Protein AF-A0A9Q1EUU9-F1 (afdb_monomer)

Mean predicted aligned error: 7.63 Å

Radius of gyration: 15.28 Å; Cα contacts (8 Å, |Δi|>4): 94; chains: 1; bounding box: 40×31×39 Å

Organism: Synaphobranchus kaupii (NCBI:txid118154)

Structure (mmCIF, N/CA/C/O backbone):
data_AF-A0A9Q1EUU9-F1
#
_entry.id   AF-A0A9Q1EUU9-F1
#
loop_
_atom_site.group_PDB
_atom_site.id
_atom_site.type_symbol
_atom_site.label_atom_id
_atom_site.label_alt_id
_atom_site.label_comp_id
_atom_site.label_asym_id
_atom_site.label_entity_id
_atom_site.label_seq_id
_atom_site.pdbx_PDB_ins_code
_atom_site.Cartn_x
_atom_site.Cartn_y
_atom_site.Cartn_z
_atom_site.occupancy
_atom_site.B_iso_or_equiv
_atom_site.auth_seq_id
_atom_site.auth_comp_id
_atom_site.auth_asym_id
_atom_site.auth_atom_id
_atom_site.pdbx_PDB_model_num
ATOM 1 N N . MET A 1 1 ? 0.292 -1.090 -14.564 1.00 67.00 1 MET A N 1
ATOM 2 C CA . MET A 1 1 ? 1.505 -0.261 -14.426 1.00 67.00 1 MET A CA 1
ATOM 3 C C . MET A 1 1 ? 2.689 -1.028 -14.991 1.00 67.00 1 MET A C 1
ATOM 5 O O . MET A 1 1 ? 3.242 -0.494 -15.929 1.00 67.00 1 MET A O 1
ATOM 9 N N . GLY A 1 2 ? 2.973 -2.266 -14.562 1.00 65.06 2 GLY A N 1
ATOM 10 C CA . GLY A 1 2 ? 3.882 -3.210 -15.254 1.00 65.06 2 GLY A CA 1
ATOM 11 C C . GLY A 1 2 ? 3.217 -4.557 -15.603 1.00 65.06 2 GLY A C 1
ATOM 12 O O . GLY A 1 2 ? 1.986 -4.655 -15.511 1.00 65.06 2 GLY A O 1
ATOM 13 N N . ASP A 1 3 ? 4.030 -5.565 -15.948 1.00 62.28 3 ASP A N 1
ATOM 14 C CA . ASP A 1 3 ? 3.647 -6.914 -16.428 1.00 62.28 3 ASP A CA 1
ATOM 15 C C . ASP A 1 3 ? 3.019 -7.832 -15.347 1.00 62.28 3 ASP A C 1
ATOM 17 O O . ASP A 1 3 ? 2.704 -7.400 -14.237 1.00 62.28 3 ASP A O 1
ATOM 21 N N . ALA A 1 4 ? 2.753 -9.107 -15.652 1.00 56.44 4 ALA A N 1
ATOM 22 C CA . ALA A 1 4 ? 2.200 -10.064 -14.685 1.00 56.44 4 ALA A CA 1
ATOM 23 C C . ALA A 1 4 ? 3.226 -10.422 -13.588 1.00 56.44 4 ALA A C 1
ATOM 25 O O . ALA A 1 4 ? 4.382 -10.706 -13.884 1.00 56.44 4 ALA A O 1
ATOM 26 N N . VAL A 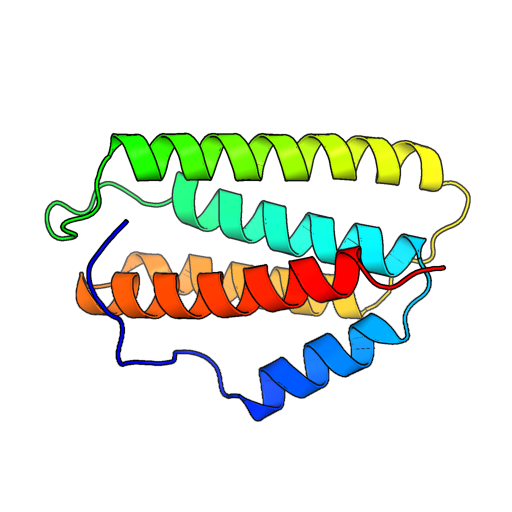1 5 ? 2.806 -10.423 -12.315 1.00 57.81 5 VAL A N 1
ATOM 27 C CA . VAL A 1 5 ? 3.715 -10.588 -11.163 1.00 57.81 5 VAL A CA 1
ATOM 28 C C . VAL A 1 5 ? 3.713 -12.021 -10.622 1.00 57.81 5 VAL A C 1
ATOM 30 O O . VAL A 1 5 ? 2.647 -12.618 -10.471 1.00 57.81 5 VAL A O 1
ATOM 33 N N . THR A 1 6 ? 4.891 -12.547 -10.268 1.00 55.12 6 THR A N 1
ATOM 34 C CA . 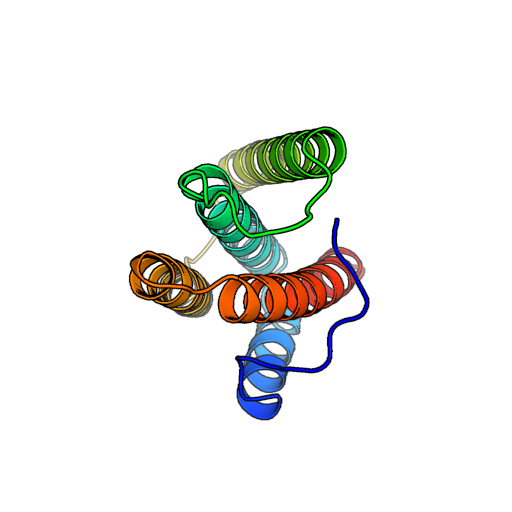THR A 1 6 ? 5.094 -13.939 -9.813 1.00 55.12 6 THR A CA 1
ATOM 35 C C . THR A 1 6 ? 5.691 -14.092 -8.404 1.00 55.12 6 THR A C 1
ATOM 37 O O . THR A 1 6 ? 5.753 -15.215 -7.910 1.00 55.12 6 THR A O 1
ATOM 40 N N . GLN A 1 7 ? 6.079 -13.011 -7.712 1.00 57.06 7 GLN A N 1
ATOM 41 C CA . GLN A 1 7 ? 6.710 -13.076 -6.379 1.00 57.06 7 GLN A CA 1
ATOM 42 C C . GLN A 1 7 ? 5.923 -12.313 -5.298 1.00 57.06 7 GLN A C 1
ATOM 44 O O . GLN A 1 7 ? 5.305 -11.285 -5.572 1.00 57.06 7 GLN A O 1
ATOM 49 N N . ARG A 1 8 ? 5.930 -12.842 -4.063 1.00 59.41 8 ARG A N 1
ATOM 50 C CA . ARG A 1 8 ? 5.309 -12.244 -2.863 1.00 59.41 8 ARG A CA 1
ATOM 51 C C . ARG A 1 8 ? 6.390 -11.851 -1.860 1.00 59.41 8 ARG A C 1
ATOM 53 O O . ARG A 1 8 ? 7.287 -12.653 -1.616 1.00 59.41 8 ARG A O 1
ATOM 60 N N . ILE A 1 9 ? 6.263 -10.670 -1.252 1.00 67.19 9 ILE A N 1
ATOM 61 C CA . ILE A 1 9 ? 7.201 -10.177 -0.231 1.00 67.19 9 ILE A CA 1
ATOM 62 C C . ILE A 1 9 ? 6.736 -10.605 1.165 1.00 67.19 9 ILE A C 1
ATOM 64 O O . ILE A 1 9 ? 7.532 -11.088 1.971 1.00 67.19 9 ILE A O 1
ATOM 68 N N . SER A 1 10 ? 5.442 -10.477 1.466 1.00 67.31 10 SER A N 1
ATOM 69 C CA . SER A 1 10 ? 4.931 -10.834 2.790 1.00 67.31 10 SER A CA 1
ATOM 70 C C . SER A 1 10 ? 4.587 -12.306 2.934 1.00 67.31 10 SER A C 1
ATOM 72 O O . SER A 1 10 ? 4.012 -12.939 2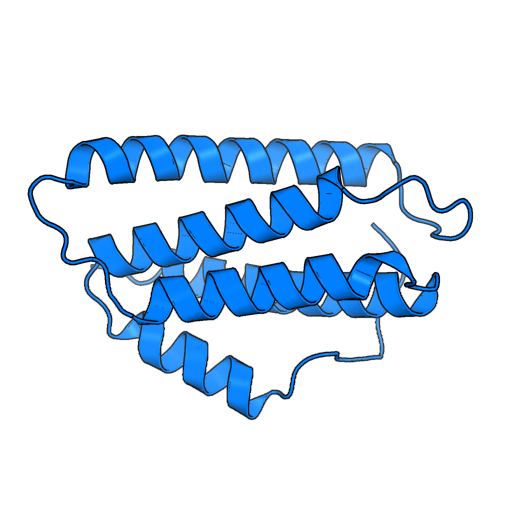.045 1.00 67.31 10 SER A O 1
ATOM 74 N N . ASN A 1 11 ? 4.798 -12.820 4.148 1.00 72.19 11 ASN A N 1
ATOM 75 C CA . ASN A 1 11 ? 4.203 -14.078 4.581 1.00 72.19 11 ASN A CA 1
ATOM 76 C C . ASN A 1 11 ? 2.655 -13.962 4.569 1.00 72.19 11 ASN A C 1
ATOM 78 O O . ASN A 1 11 ? 2.103 -13.155 5.331 1.00 72.19 11 ASN A O 1
ATOM 82 N N . PRO A 1 12 ? 1.937 -14.794 3.783 1.00 72.38 12 PRO A N 1
ATOM 83 C CA . PRO A 1 12 ? 0.478 -14.732 3.669 1.00 72.38 12 PRO A CA 1
ATOM 84 C C . PRO A 1 12 ? -0.268 -14.879 5.002 1.00 72.38 12 PRO A C 1
ATOM 86 O O . PRO A 1 12 ? -1.299 -14.243 5.205 1.00 72.38 12 PRO A O 1
ATOM 89 N N . GLN A 1 13 ? 0.256 -15.674 5.939 1.00 74.38 13 GLN A N 1
ATOM 90 C CA . GLN A 1 13 ? -0.363 -15.888 7.251 1.00 74.38 13 GLN A CA 1
ATOM 91 C C . GLN A 1 13 ? -0.280 -14.643 8.136 1.00 74.38 13 GLN A C 1
ATOM 93 O O . GLN A 1 13 ? -1.184 -14.369 8.924 1.00 74.38 13 GLN A O 1
ATOM 98 N N . THR A 1 14 ? 0.808 -13.879 8.042 1.00 72.19 14 THR A N 1
ATOM 99 C CA . THR A 1 14 ? 0.953 -12.618 8.783 1.00 72.19 14 THR A CA 1
ATOM 100 C C . THR A 1 14 ? -0.001 -11.564 8.235 1.00 72.19 14 THR A C 1
ATOM 102 O O . THR A 1 14 ? -0.658 -10.871 9.011 1.00 72.19 14 THR A O 1
ATOM 105 N N . LEU A 1 15 ? -0.129 -11.495 6.909 1.00 76.62 15 LEU A N 1
ATOM 106 C CA . LEU A 1 15 ? -1.038 -10.570 6.244 1.00 76.62 15 LEU A CA 1
ATOM 107 C C . LEU A 1 15 ? -2.509 -10.886 6.551 1.00 76.62 15 LEU A C 1
ATOM 109 O O . LEU A 1 15 ? -3.268 -9.983 6.889 1.00 76.62 15 LEU A O 1
ATOM 113 N N . ASN A 1 16 ? -2.903 -12.162 6.504 1.00 81.69 16 ASN A N 1
ATOM 114 C CA . ASN A 1 16 ? -4.267 -12.579 6.836 1.00 81.69 16 ASN A CA 1
ATOM 115 C C . ASN A 1 16 ? -4.628 -12.222 8.283 1.00 81.69 16 ASN A C 1
ATOM 117 O O . ASN A 1 16 ? -5.614 -11.523 8.498 1.00 81.69 16 ASN A O 1
ATOM 121 N N . ARG A 1 17 ? -3.776 -12.584 9.254 1.00 81.50 17 ARG A N 1
ATOM 122 C CA . ARG A 1 17 ? -4.000 -12.263 10.675 1.00 81.50 17 ARG A CA 1
ATOM 123 C C . ARG A 1 17 ? -4.144 -10.765 10.931 1.00 81.50 17 ARG A C 1
ATOM 125 O O . ARG A 1 17 ? -4.945 -10.355 11.766 1.00 81.50 17 ARG A O 1
ATOM 132 N N . LEU A 1 18 ? -3.364 -9.942 10.228 1.00 81.56 18 LEU A N 1
ATOM 133 C CA . LEU A 1 18 ? -3.460 -8.491 10.339 1.00 81.56 18 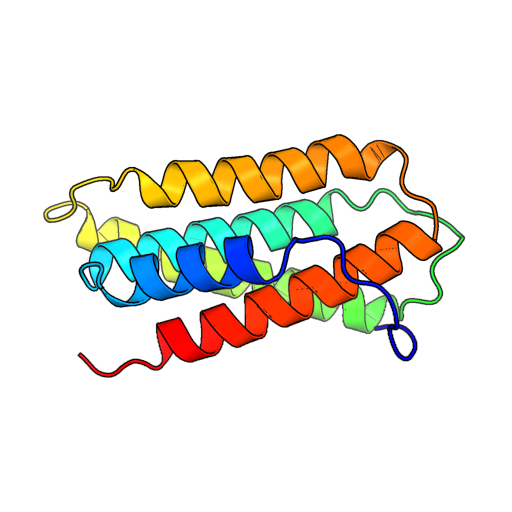LEU A CA 1
ATOM 134 C C . LEU A 1 18 ? -4.846 -7.993 9.908 1.00 81.56 18 LEU A C 1
ATOM 136 O O . LEU A 1 18 ? -5.470 -7.244 10.653 1.00 81.56 18 LEU A O 1
ATOM 140 N N . TYR A 1 19 ? -5.324 -8.400 8.731 1.00 84.00 19 TYR A N 1
ATOM 141 C CA . TYR A 1 19 ? -6.608 -7.923 8.212 1.00 84.00 19 TYR A CA 1
ATOM 142 C C . TYR A 1 19 ? -7.813 -8.539 8.939 1.00 84.00 19 TYR A C 1
ATOM 144 O O . TYR A 1 19 ? -8.770 -7.813 9.182 1.00 84.00 19 TYR A O 1
ATOM 152 N N . GLU A 1 20 ? -7.747 -9.804 9.366 1.00 85.06 20 GLU A N 1
ATOM 153 C CA . GLU A 1 20 ? -8.757 -10.442 10.234 1.00 85.06 20 GLU A CA 1
ATOM 154 C C . GLU A 1 20 ? -8.897 -9.730 11.584 1.00 85.06 20 GLU A C 1
ATOM 156 O O . GLU A 1 20 ? -9.993 -9.555 12.112 1.00 85.06 20 GLU A O 1
ATOM 161 N N . HIS A 1 21 ? -7.787 -9.283 12.172 1.00 81.56 21 HIS A N 1
ATOM 162 C CA . HIS A 1 21 ? -7.861 -8.481 13.386 1.00 81.56 21 HIS A CA 1
ATOM 163 C C . HIS A 1 21 ? -8.526 -7.125 13.110 1.00 81.56 21 HIS A C 1
ATOM 165 O O . HIS A 1 21 ? -9.391 -6.692 13.868 1.00 81.56 21 HIS A O 1
ATOM 171 N N . THR A 1 22 ? -8.161 -6.473 12.003 1.00 81.19 22 THR A N 1
ATOM 172 C CA . THR A 1 22 ? -8.683 -5.153 11.634 1.00 81.19 22 THR A CA 1
ATOM 173 C C . THR A 1 22 ? -10.181 -5.160 11.316 1.00 81.19 22 TH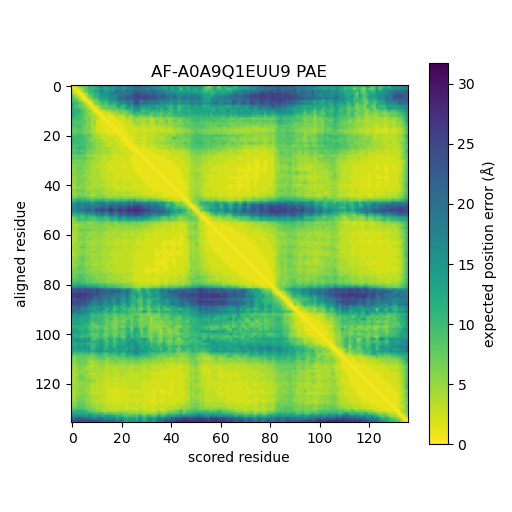R A C 1
ATOM 175 O O . THR A 1 22 ? -10.862 -4.190 11.645 1.00 81.19 22 THR A O 1
ATOM 178 N N . THR A 1 23 ? -10.733 -6.229 10.731 1.00 83.19 23 THR A N 1
ATOM 179 C CA . THR A 1 23 ? -12.184 -6.327 10.472 1.00 83.19 23 THR A CA 1
ATOM 180 C C . THR A 1 23 ? -13.018 -6.256 11.751 1.00 83.19 23 THR A C 1
ATOM 182 O O . THR A 1 23 ? -14.134 -5.751 11.716 1.00 83.19 23 THR A O 1
ATOM 185 N N . ASN A 1 24 ? -12.458 -6.687 12.884 1.00 83.06 24 ASN A N 1
ATOM 186 C CA . ASN A 1 24 ? -13.130 -6.683 14.185 1.00 83.06 24 ASN A CA 1
ATOM 187 C C . ASN A 1 24 ? -12.992 -5.356 14.959 1.00 83.06 24 ASN A C 1
ATOM 189 O O . ASN A 1 24 ? -13.528 -5.233 16.058 1.00 83.06 24 ASN A O 1
ATOM 193 N N . LEU A 1 25 ? -12.268 -4.365 14.425 1.00 82.44 25 LEU A N 1
ATOM 194 C CA . LEU A 1 25 ? -12.111 -3.051 15.063 1.00 82.44 25 LEU A CA 1
ATOM 195 C C . LEU A 1 25 ? -13.367 -2.188 14.907 1.00 82.44 25 LEU A C 1
ATOM 197 O O . LEU A 1 25 ? -14.166 -2.398 13.991 1.00 82.44 25 LEU A O 1
ATOM 201 N N . GLN A 1 26 ? -13.505 -1.156 15.743 1.00 83.94 26 GLN A N 1
ATOM 202 C CA . GLN A 1 26 ? -14.566 -0.161 15.591 1.00 83.94 26 GLN A CA 1
ATOM 203 C C . GLN A 1 26 ? -14.441 0.589 14.257 1.00 83.94 26 GLN A C 1
ATOM 205 O O . GLN A 1 26 ? -13.351 0.755 13.713 1.00 83.94 26 GLN A O 1
ATOM 210 N N . ALA A 1 27 ? -15.551 1.126 13.748 1.00 84.31 27 ALA A N 1
ATOM 211 C CA . ALA A 1 27 ? -15.577 1.870 12.487 1.00 84.31 27 ALA A CA 1
ATOM 212 C C . ALA A 1 27 ? -14.501 2.970 12.402 1.00 84.31 27 ALA A C 1
ATOM 214 O O . ALA A 1 27 ? -13.781 3.065 11.409 1.00 84.31 27 ALA A O 1
ATOM 215 N N . VAL A 1 28 ? -14.341 3.764 13.466 1.00 82.81 28 VAL A N 1
ATOM 216 C CA . VAL A 1 28 ? -13.347 4.850 13.513 1.00 82.81 28 VAL A CA 1
ATOM 217 C C . VAL A 1 28 ? -11.917 4.309 13.449 1.00 82.81 28 VAL A C 1
ATOM 219 O O . VAL A 1 28 ? -11.062 4.861 12.758 1.00 82.81 28 VAL A O 1
ATOM 222 N N . GLU A 1 29 ? -11.661 3.196 14.126 1.00 82.06 29 GLU A N 1
ATOM 223 C CA . GLU A 1 29 ? -10.370 2.512 14.133 1.00 82.06 29 GLU A CA 1
ATOM 224 C C . GLU A 1 29 ? -10.032 1.915 12.761 1.00 82.06 29 GLU A C 1
ATOM 226 O O . GLU A 1 29 ? -8.893 2.035 12.302 1.00 82.06 29 GLU A O 1
ATOM 231 N N . ARG A 1 30 ? -11.027 1.346 12.065 1.00 85.44 30 ARG A N 1
ATOM 232 C CA . ARG A 1 30 ? -10.887 0.871 10.679 1.00 85.44 30 ARG A CA 1
ATOM 233 C C . ARG A 1 30 ? -10.561 2.019 9.728 1.00 85.44 30 ARG A C 1
ATOM 235 O O . ARG A 1 30 ? -9.636 1.891 8.934 1.00 85.44 30 ARG A O 1
ATOM 242 N N . ILE A 1 31 ? -11.246 3.158 9.847 1.00 87.81 31 ILE A N 1
ATOM 243 C CA . ILE A 1 31 ? -10.970 4.357 9.034 1.00 87.81 31 ILE A CA 1
ATOM 244 C C . ILE A 1 31 ? -9.528 4.843 9.251 1.00 87.81 31 ILE A C 1
ATOM 246 O O . ILE A 1 31 ? -8.827 5.123 8.279 1.00 87.81 31 ILE A O 1
ATOM 250 N N . ILE A 1 32 ? -9.057 4.897 10.504 1.00 85.81 32 ILE A N 1
ATOM 251 C CA . ILE A 1 32 ? -7.667 5.266 10.825 1.00 85.81 32 ILE A CA 1
ATOM 252 C C . ILE A 1 32 ? -6.682 4.266 10.209 1.00 85.81 32 ILE A C 1
ATOM 254 O O . ILE A 1 32 ? -5.684 4.674 9.617 1.00 85.81 32 ILE A O 1
ATOM 258 N N . PHE A 1 33 ? -6.957 2.965 10.314 1.00 86.50 33 PHE A N 1
ATOM 259 C CA . PHE A 1 33 ? -6.114 1.934 9.713 1.00 86.50 33 PHE A CA 1
ATOM 260 C C . PHE A 1 33 ? -6.023 2.086 8.189 1.00 86.50 33 PHE A C 1
ATOM 262 O O . PHE A 1 33 ? -4.922 2.062 7.638 1.00 86.50 33 PHE A O 1
ATOM 269 N N . ILE A 1 34 ? -7.164 2.274 7.515 1.00 89.75 34 ILE A N 1
ATOM 270 C CA . ILE A 1 34 ? -7.222 2.456 6.060 1.00 89.75 34 ILE A CA 1
ATOM 271 C C . ILE A 1 34 ? -6.437 3.705 5.657 1.00 89.75 34 ILE A C 1
ATOM 273 O O . ILE A 1 34 ? -5.614 3.632 4.747 1.00 89.75 34 ILE A O 1
ATOM 277 N N . HIS A 1 35 ? -6.626 4.821 6.367 1.00 90.75 35 HIS A N 1
ATOM 278 C CA . HIS A 1 35 ? -5.871 6.052 6.138 1.00 90.75 35 HIS A CA 1
ATOM 279 C C . HIS A 1 35 ? -4.357 5.828 6.218 1.00 90.75 35 HIS A C 1
ATOM 281 O O . HIS A 1 35 ? -3.641 6.186 5.285 1.00 90.75 35 HIS A O 1
ATOM 287 N N . GLU A 1 36 ? -3.858 5.224 7.302 1.00 87.31 36 GLU A N 1
ATOM 288 C CA . GLU A 1 36 ? -2.416 5.012 7.472 1.00 87.31 36 GLU A CA 1
ATOM 289 C C . GLU A 1 36 ? -1.848 4.086 6.392 1.00 87.31 36 GLU A C 1
ATOM 291 O O . GLU A 1 36 ? -0.749 4.333 5.898 1.00 87.31 36 GLU A O 1
ATOM 296 N N . ALA A 1 37 ? -2.588 3.051 5.988 1.00 88.75 37 ALA A N 1
ATOM 297 C CA . ALA A 1 37 ? -2.164 2.150 4.923 1.00 88.75 37 ALA A CA 1
ATOM 298 C C . ALA A 1 37 ? -2.108 2.864 3.561 1.00 88.75 37 ALA A C 1
ATOM 300 O O . ALA A 1 37 ? -1.073 2.822 2.897 1.00 88.75 37 ALA A O 1
ATOM 301 N N . VAL A 1 38 ? -3.171 3.579 3.173 1.00 92.44 38 VAL A N 1
ATOM 302 C CA . VAL A 1 38 ? -3.218 4.342 1.912 1.00 92.44 38 VAL A CA 1
ATOM 303 C C . VAL A 1 38 ? -2.135 5.422 1.886 1.00 92.44 38 VAL A C 1
ATOM 305 O O . VAL A 1 38 ? -1.427 5.546 0.888 1.00 92.44 38 VAL A O 1
ATOM 308 N N . ASN A 1 39 ? -1.944 6.159 2.985 1.00 90.44 39 ASN A N 1
ATOM 309 C CA . ASN A 1 39 ? -0.910 7.189 3.068 1.00 90.44 39 ASN A CA 1
ATOM 310 C C . ASN A 1 39 ? 0.504 6.593 3.000 1.00 90.44 39 ASN A C 1
ATOM 312 O O . ASN A 1 39 ? 1.367 7.146 2.328 1.00 90.44 39 ASN A O 1
ATOM 316 N N . SER A 1 40 ? 0.747 5.447 3.637 1.00 87.75 40 SER A N 1
ATOM 317 C CA . SER A 1 40 ? 2.066 4.809 3.571 1.00 87.75 40 SER A CA 1
ATOM 318 C C . SER A 1 40 ? 2.376 4.261 2.172 1.00 87.75 40 SER A C 1
ATOM 320 O O . SER A 1 40 ? 3.509 4.369 1.709 1.00 87.75 40 SER A O 1
ATOM 322 N N . ILE A 1 41 ? 1.376 3.720 1.464 1.00 89.00 41 ILE A N 1
ATOM 323 C CA . ILE A 1 41 ? 1.521 3.332 0.051 1.00 89.00 41 ILE A CA 1
ATOM 324 C C . ILE A 1 41 ? 1.798 4.576 -0.798 1.00 89.00 41 ILE A C 1
ATOM 326 O O . ILE A 1 41 ? 2.683 4.564 -1.645 1.00 89.00 41 ILE A O 1
ATOM 330 N N . HIS A 1 42 ? 1.084 5.674 -0.564 1.00 91.00 42 HIS A N 1
ATOM 331 C CA . HIS A 1 42 ? 1.341 6.927 -1.263 1.00 91.00 42 HIS A CA 1
ATOM 332 C C . HIS A 1 42 ? 2.788 7.412 -1.071 1.00 91.00 42 HIS A C 1
ATOM 334 O O . HIS A 1 42 ? 3.468 7.716 -2.050 1.00 91.00 42 HIS A O 1
ATOM 340 N N . GLU A 1 43 ? 3.288 7.413 0.168 1.00 86.94 43 GLU A N 1
ATOM 341 C CA . GLU A 1 43 ? 4.677 7.764 0.488 1.00 86.94 43 GLU A CA 1
ATOM 342 C C . GLU A 1 43 ? 5.686 6.835 -0.201 1.00 86.94 43 GLU A C 1
ATOM 344 O O . GLU A 1 43 ? 6.709 7.314 -0.685 1.00 86.94 43 GLU A O 1
ATOM 349 N N . LEU A 1 44 ? 5.396 5.535 -0.300 1.00 84.44 44 LEU A N 1
ATOM 350 C CA . LEU A 1 44 ? 6.226 4.565 -1.022 1.00 84.44 44 LEU A CA 1
ATOM 351 C C . LEU A 1 44 ? 6.385 4.919 -2.502 1.00 84.44 44 LEU A C 1
ATOM 353 O O . LEU A 1 44 ? 7.494 4.872 -3.026 1.00 84.44 44 LEU A O 1
ATOM 357 N N . TYR A 1 45 ? 5.296 5.311 -3.164 1.00 84.50 45 TYR A N 1
ATOM 358 C CA . TYR A 1 45 ? 5.326 5.652 -4.585 1.00 84.50 45 TYR A CA 1
ATOM 359 C C . TYR A 1 45 ? 5.776 7.089 -4.865 1.00 84.50 45 TYR A C 1
ATOM 361 O O . TYR A 1 45 ? 6.267 7.332 -5.961 1.00 84.50 45 TYR A O 1
ATOM 369 N N . ILE A 1 46 ? 5.645 8.042 -3.934 1.00 83.00 46 ILE A N 1
ATOM 370 C CA . ILE A 1 46 ? 6.250 9.383 -4.079 1.00 83.00 46 ILE A CA 1
ATOM 371 C C . ILE A 1 46 ? 7.762 9.324 -3.878 1.00 83.00 46 ILE A C 1
ATOM 373 O O . ILE A 1 46 ? 8.508 9.934 -4.639 1.00 83.00 46 ILE A O 1
ATOM 377 N N . ASN A 1 47 ? 8.216 8.589 -2.861 1.00 72.44 47 ASN A N 1
ATOM 378 C CA . ASN A 1 47 ? 9.640 8.418 -2.574 1.00 72.44 47 ASN A CA 1
ATOM 379 C C . ASN A 1 47 ? 10.307 7.396 -3.504 1.00 72.44 47 ASN A C 1
ATOM 381 O O . ASN A 1 47 ? 11.481 7.077 -3.316 1.00 72.44 47 ASN A O 1
ATOM 385 N N . TYR A 1 48 ? 9.574 6.899 -4.505 1.00 66.44 48 TYR A N 1
ATOM 386 C CA . TYR A 1 48 ? 10.128 6.186 -5.641 1.00 66.44 48 TYR A CA 1
ATOM 387 C C . TYR A 1 48 ? 11.080 7.129 -6.392 1.00 66.44 48 TYR A C 1
ATOM 389 O O . TYR A 1 48 ? 10.691 7.906 -7.268 1.00 66.44 48 TYR A O 1
ATOM 397 N N . ALA A 1 49 ? 12.349 7.110 -5.997 1.00 52.81 49 ALA A N 1
ATOM 398 C CA . ALA A 1 49 ? 13.396 7.836 -6.682 1.00 52.81 49 ALA A CA 1
ATOM 399 C C . ALA A 1 49 ? 13.654 7.121 -8.009 1.00 52.81 49 ALA A C 1
ATOM 401 O O . ALA A 1 49 ? 14.231 6.044 -8.012 1.00 52.81 49 ALA A O 1
ATOM 402 N N . LYS A 1 50 ? 13.153 7.709 -9.103 1.00 58.75 50 LYS A N 1
ATOM 403 C CA . LYS A 1 50 ? 13.530 7.478 -10.510 1.00 58.75 50 LYS A CA 1
ATOM 404 C C . LYS A 1 50 ? 14.524 6.320 -10.702 1.00 58.75 50 LYS A C 1
ATOM 406 O O . LYS A 1 50 ? 15.728 6.552 -10.770 1.00 58.75 50 LYS A O 1
ATOM 411 N N . HIS A 1 51 ? 14.034 5.086 -10.788 1.00 54.88 51 HIS A N 1
ATOM 412 C CA . HIS A 1 51 ? 14.869 3.991 -11.262 1.00 54.88 51 HIS A CA 1
ATOM 413 C C . HIS A 1 51 ? 14.572 3.792 -12.744 1.00 54.88 51 HIS A C 1
ATOM 415 O O . HIS A 1 51 ? 13.478 3.361 -13.106 1.00 54.88 51 HIS A O 1
ATOM 421 N N . ASP A 1 52 ? 15.570 4.080 -13.584 1.00 56.78 52 ASP A N 1
ATOM 422 C CA . ASP A 1 52 ? 15.590 3.924 -15.051 1.00 56.78 52 ASP A CA 1
ATOM 423 C C . ASP A 1 52 ? 15.391 2.465 -15.538 1.00 56.78 52 ASP A C 1
ATOM 425 O O . ASP A 1 52 ? 15.709 2.127 -16.675 1.00 56.78 52 ASP A O 1
ATOM 429 N N . GLY A 1 53 ? 14.882 1.570 -14.684 1.00 63.72 53 GLY A N 1
ATOM 430 C CA . GLY A 1 53 ? 14.816 0.132 -14.927 1.00 63.72 53 GLY A CA 1
ATOM 431 C C . GLY A 1 53 ? 13.431 -0.504 -14.824 1.00 63.72 53 GLY A C 1
ATOM 432 O O . GLY A 1 53 ? 13.297 -1.646 -15.256 1.00 63.72 53 GLY A O 1
ATOM 433 N N . VAL A 1 54 ? 12.409 0.161 -14.264 1.00 71.75 54 VAL A N 1
ATOM 434 C CA . VAL A 1 54 ? 11.033 -0.379 -14.301 1.00 71.75 54 VAL A CA 1
ATOM 435 C C . VAL A 1 54 ? 10.338 0.077 -15.579 1.00 71.75 54 VAL A C 1
ATOM 437 O O . VAL A 1 54 ? 10.436 1.234 -15.975 1.00 71.75 54 VAL A O 1
ATOM 440 N N . THR A 1 55 ? 9.574 -0.810 -16.211 1.00 81.00 55 THR A N 1
ATOM 441 C CA . THR A 1 55 ? 8.831 -0.519 -17.451 1.00 81.00 55 THR A CA 1
ATOM 442 C C . THR A 1 55 ? 7.465 0.121 -17.179 1.00 81.00 55 THR A C 1
ATOM 444 O O . THR A 1 55 ? 6.541 0.025 -17.988 1.00 81.00 55 THR A O 1
ATOM 447 N N . TRP A 1 56 ? 7.296 0.754 -16.012 1.00 85.56 56 TRP A N 1
ATOM 448 C CA . TRP A 1 56 ? 6.003 1.285 -15.599 1.00 85.56 56 TRP A CA 1
ATOM 449 C C . TRP A 1 56 ? 5.595 2.496 -16.427 1.00 85.56 56 TRP A C 1
ATOM 451 O O . TRP A 1 56 ? 6.348 3.454 -16.561 1.00 85.56 56 TRP A O 1
ATOM 461 N N . ASP A 1 57 ? 4.353 2.479 -16.909 1.00 87.44 57 ASP A N 1
ATOM 462 C CA . ASP A 1 57 ? 3.732 3.621 -17.583 1.00 87.44 57 ASP A CA 1
ATOM 463 C C . ASP A 1 57 ? 3.714 4.856 -16.649 1.00 87.44 57 ASP A C 1
ATOM 465 O O . ASP A 1 57 ? 3.004 4.833 -15.630 1.00 87.44 57 ASP A O 1
ATOM 469 N N . PRO A 1 58 ? 4.451 5.939 -16.979 1.00 85.25 58 PRO A N 1
ATOM 470 C CA . PRO A 1 58 ? 4.587 7.105 -16.105 1.00 85.25 58 PRO A CA 1
ATOM 471 C C . PRO A 1 58 ? 3.263 7.822 -15.841 1.00 85.25 58 PRO A C 1
ATOM 473 O O . PRO A 1 58 ? 3.037 8.321 -14.738 1.00 85.25 58 PRO A O 1
ATOM 476 N N . LYS A 1 59 ? 2.357 7.842 -16.827 1.00 88.81 59 LYS A N 1
ATOM 477 C CA . LYS A 1 59 ? 1.044 8.475 -16.686 1.00 88.81 59 LYS A CA 1
ATOM 478 C C . LYS A 1 59 ? 0.176 7.675 -15.722 1.00 88.81 59 LYS A C 1
ATOM 480 O O . LYS A 1 59 ? -0.427 8.250 -14.820 1.00 88.81 59 LYS A O 1
ATOM 485 N N . LYS A 1 60 ? 0.158 6.345 -15.851 1.00 91.00 60 LYS A N 1
ATOM 486 C CA . LYS A 1 60 ? -0.584 5.475 -14.919 1.00 91.00 60 LYS A CA 1
ATOM 487 C C . LYS A 1 60 ? -0.017 5.538 -13.502 1.00 91.00 60 LYS A C 1
ATOM 489 O O . LYS A 1 60 ? -0.794 5.496 -12.551 1.00 91.00 60 LYS A O 1
ATOM 494 N N . LEU A 1 61 ? 1.304 5.649 -13.356 1.00 88.94 61 LEU A N 1
ATOM 495 C CA . LEU A 1 61 ? 1.950 5.851 -12.059 1.00 88.94 61 LEU A CA 1
ATOM 496 C C . LEU A 1 61 ? 1.525 7.183 -11.424 1.00 88.94 61 LEU A C 1
ATOM 498 O O . LEU A 1 61 ? 1.106 7.198 -10.267 1.00 88.94 61 LEU A O 1
ATOM 502 N N . GLN A 1 62 ? 1.559 8.277 -12.186 1.00 89.81 62 GLN A N 1
ATOM 503 C CA . GLN A 1 62 ? 1.121 9.589 -11.710 1.00 89.81 62 GLN A CA 1
ATOM 504 C C . GLN A 1 62 ? -0.362 9.585 -11.312 1.00 89.81 62 GLN A C 1
ATOM 506 O O . GLN A 1 62 ? -0.720 10.047 -10.229 1.00 89.81 62 GLN A O 1
ATOM 511 N N . GLU A 1 63 ? -1.237 9.024 -12.149 1.00 93.31 63 GLU A N 1
ATOM 512 C CA . GLU A 1 63 ? -2.665 8.890 -11.839 1.00 93.31 63 GLU A CA 1
ATOM 513 C C . GLU A 1 63 ? -2.898 8.079 -10.558 1.00 93.31 63 GLU A C 1
ATOM 515 O O . GLU A 1 63 ? -3.768 8.417 -9.752 1.00 93.31 63 GLU A O 1
ATOM 520 N N . PHE A 1 64 ? -2.119 7.017 -10.352 1.00 92.25 64 PHE A N 1
ATOM 521 C CA . PHE A 1 64 ? -2.181 6.202 -9.146 1.00 92.25 64 PHE A CA 1
ATOM 522 C C . PHE A 1 64 ? -1.753 6.989 -7.898 1.00 92.25 64 PHE A C 1
ATOM 524 O O . PHE A 1 64 ? -2.493 7.000 -6.914 1.00 92.25 64 PHE A O 1
ATOM 531 N N . GLN A 1 65 ? -0.630 7.713 -7.954 1.00 92.12 65 GLN A N 1
ATOM 532 C CA . GLN A 1 65 ? -0.169 8.589 -6.868 1.00 92.12 65 GLN A CA 1
ATOM 533 C C . GLN A 1 65 ? -1.228 9.643 -6.506 1.00 92.12 65 GLN A C 1
ATOM 535 O O . GLN A 1 65 ? -1.572 9.795 -5.334 1.00 92.12 65 GLN A O 1
ATOM 540 N N . VAL A 1 66 ? -1.815 10.314 -7.504 1.00 94.62 66 VAL A N 1
ATOM 541 C CA . VAL A 1 66 ? -2.864 11.329 -7.296 1.00 94.62 66 VAL A CA 1
ATOM 542 C C . VAL A 1 66 ? -4.106 10.730 -6.630 1.00 94.62 66 VAL A C 1
ATOM 544 O O . VAL A 1 66 ? -4.658 11.328 -5.704 1.00 94.62 66 VAL A O 1
ATOM 547 N N . LYS A 1 67 ? -4.547 9.540 -7.059 1.00 95.38 67 LYS A N 1
ATOM 548 C CA . LYS A 1 67 ? -5.699 8.852 -6.454 1.00 95.38 67 LYS A CA 1
ATOM 549 C C . LYS A 1 67 ? -5.439 8.482 -4.995 1.00 95.38 67 LYS A C 1
ATOM 551 O O . LYS A 1 67 ? -6.298 8.743 -4.156 1.00 95.38 67 LYS A O 1
ATOM 556 N N . LEU A 1 68 ? -4.259 7.943 -4.685 1.00 94.81 68 LEU A N 1
ATOM 557 C CA . LEU A 1 68 ? -3.874 7.622 -3.308 1.00 94.81 68 LEU A CA 1
ATOM 558 C C . LEU A 1 68 ? -3.813 8.875 -2.429 1.00 94.81 68 LEU A C 1
ATOM 560 O O . LEU A 1 68 ? -4.356 8.873 -1.325 1.00 94.81 68 LEU A O 1
ATOM 564 N N . HIS A 1 69 ? -3.208 9.958 -2.928 1.00 94.75 69 HIS A N 1
ATOM 565 C CA . HIS A 1 69 ? -3.146 11.232 -2.213 1.00 94.75 69 HIS A CA 1
ATOM 566 C C . HIS A 1 69 ? -4.542 11.745 -1.858 1.00 94.75 69 HIS A C 1
ATOM 568 O O . HIS A 1 69 ? -4.813 12.116 -0.714 1.00 94.75 69 HIS A O 1
ATOM 574 N N . ARG A 1 70 ? -5.443 11.738 -2.847 1.00 96.62 70 ARG A N 1
ATOM 575 C CA . ARG A 1 70 ? -6.824 12.177 -2.674 1.00 96.62 70 ARG A CA 1
ATOM 576 C C . ARG A 1 70 ? -7.544 11.334 -1.621 1.00 96.62 70 ARG A C 1
ATOM 578 O O . ARG A 1 70 ? -8.101 11.907 -0.688 1.00 96.62 70 ARG A O 1
ATOM 585 N N . GLN A 1 71 ? -7.477 10.006 -1.726 1.00 95.06 71 GLN A N 1
ATOM 586 C CA . GLN A 1 71 ? -8.103 9.096 -0.761 1.00 95.06 71 GLN A CA 1
ATOM 587 C C . GLN A 1 71 ? -7.568 9.309 0.662 1.00 95.06 71 GLN A C 1
ATOM 589 O O . GLN A 1 71 ? -8.352 9.406 1.606 1.00 95.06 71 GLN A O 1
ATOM 594 N N . ALA A 1 72 ? -6.248 9.445 0.830 1.00 93.81 72 ALA A N 1
ATOM 595 C CA . ALA A 1 72 ? -5.648 9.739 2.130 1.00 93.81 72 ALA A CA 1
ATOM 596 C C . ALA A 1 72 ? -6.143 11.083 2.696 1.00 93.81 72 ALA A C 1
ATOM 598 O O . ALA A 1 72 ? -6.536 11.161 3.859 1.00 93.81 72 ALA A O 1
ATOM 599 N N . SER A 1 73 ? -6.191 12.135 1.874 1.00 94.44 73 SER A N 1
ATOM 600 C CA . SER A 1 73 ? -6.664 13.462 2.291 1.00 94.44 73 SER A CA 1
ATOM 601 C C . SER A 1 73 ? -8.134 13.454 2.731 1.00 94.44 73 SER A C 1
ATOM 603 O O . SER A 1 73 ? -8.475 14.008 3.779 1.00 94.44 73 SER A O 1
ATOM 605 N N . GLU A 1 74 ? -9.007 12.787 1.975 1.00 94.38 74 GLU A N 1
ATOM 606 C CA . GLU A 1 74 ? -10.435 12.655 2.295 1.00 94.38 74 GLU A CA 1
ATOM 607 C C . GLU A 1 74 ? -10.649 11.869 3.603 1.00 94.38 74 GLU A C 1
ATOM 609 O O . GLU A 1 74 ? -11.381 12.319 4.493 1.00 94.38 74 GLU A O 1
ATOM 614 N N . LEU A 1 75 ? -9.942 10.748 3.787 1.00 92.31 75 LEU A N 1
ATOM 615 C CA . LEU A 1 75 ? -9.981 9.970 5.031 1.00 92.31 75 LEU A CA 1
ATOM 616 C C . LEU A 1 75 ? -9.460 10.777 6.226 1.00 92.31 75 LEU A C 1
ATOM 618 O O . LEU A 1 75 ? -10.056 10.741 7.303 1.00 92.31 75 LEU A O 1
ATOM 622 N N . GLN A 1 76 ? -8.398 11.562 6.046 1.00 90.44 76 GLN A N 1
ATOM 623 C CA . GLN A 1 76 ? -7.851 12.411 7.102 1.00 90.44 76 GLN A CA 1
ATOM 624 C C . GLN A 1 76 ? -8.855 13.474 7.566 1.00 90.44 76 GLN A C 1
ATOM 626 O O . GLN A 1 76 ? -8.940 13.778 8.760 1.00 90.44 76 GLN A O 1
ATOM 631 N N . GLN A 1 77 ? -9.649 14.035 6.650 1.00 90.62 77 GLN A N 1
ATOM 632 C CA . GLN A 1 77 ? -10.738 14.946 7.010 1.00 90.62 77 GLN A CA 1
ATOM 633 C C . GLN A 1 77 ? -11.824 14.234 7.823 1.00 90.62 77 GLN A C 1
ATOM 635 O O . GLN A 1 77 ? -12.301 14.791 8.813 1.00 90.62 77 GLN A O 1
ATOM 640 N N . CYS A 1 78 ? -12.178 13.000 7.453 1.00 88.94 78 CYS A N 1
ATOM 641 C CA . CYS A 1 78 ? -13.109 12.171 8.217 1.00 88.94 78 CYS A CA 1
ATOM 642 C C . CYS A 1 78 ? -12.587 11.920 9.641 1.00 88.94 78 CYS A C 1
ATOM 644 O O . CYS A 1 78 ? -13.268 12.223 10.620 1.00 88.94 78 CYS A O 1
ATOM 646 N N . ILE A 1 79 ? -11.328 11.497 9.775 1.00 86.31 79 ILE A N 1
ATOM 647 C CA . ILE A 1 79 ? -10.675 11.261 11.070 1.00 86.31 79 ILE A CA 1
ATOM 648 C C . ILE A 1 79 ? -10.699 12.521 11.937 1.00 86.31 79 ILE A C 1
ATOM 650 O O . ILE A 1 79 ? -11.039 12.443 13.115 1.00 86.31 79 ILE A O 1
ATOM 654 N N . ARG A 1 80 ? -10.389 13.700 11.379 1.00 85.44 80 ARG A N 1
ATOM 655 C CA . ARG A 1 80 ? -10.439 14.976 12.119 1.00 85.44 80 ARG A CA 1
ATOM 656 C C . ARG A 1 80 ? -11.817 15.255 12.723 1.00 85.44 80 ARG A C 1
ATOM 658 O O . ARG A 1 80 ? -11.871 15.748 13.844 1.00 85.44 80 ARG A O 1
ATOM 665 N N . LYS A 1 81 ? -12.904 14.906 12.026 1.00 84.12 81 LYS A N 1
ATOM 666 C CA . LYS A 1 81 ? -14.282 15.041 12.533 1.00 84.12 81 LYS A CA 1
ATOM 667 C C . LYS A 1 81 ? -14.616 14.005 13.616 1.00 84.12 81 LYS A C 1
ATOM 669 O O . LYS A 1 81 ? -15.410 14.288 14.504 1.00 84.12 81 LYS A O 1
ATOM 674 N N . LEU A 1 82 ? -13.995 12.826 13.560 1.00 77.94 82 LEU A N 1
ATOM 675 C CA . LEU A 1 82 ? -14.236 11.702 14.474 1.00 77.94 82 LEU A CA 1
ATOM 676 C C . LEU A 1 82 ? -13.368 11.729 15.748 1.00 77.94 82 LEU A C 1
ATOM 678 O O . LEU A 1 82 ? -13.636 10.979 16.687 1.00 77.94 82 LEU A O 1
ATOM 682 N N . LYS A 1 83 ? -12.337 12.587 15.807 1.00 63.91 83 LYS A N 1
ATOM 683 C CA . LYS A 1 83 ? -11.318 12.632 16.878 1.00 63.91 83 LYS A CA 1
ATOM 684 C C . LYS A 1 83 ? -11.844 12.886 18.298 1.00 63.91 83 LYS A C 1
ATOM 686 O O . LYS A 1 83 ? -11.093 12.667 19.239 1.00 63.91 83 LYS A O 1
ATOM 691 N N . SER A 1 84 ? -13.109 13.266 18.484 1.00 56.03 84 SER A N 1
ATOM 692 C CA . SER A 1 84 ? -13.728 13.326 19.817 1.00 56.03 84 SER A CA 1
ATOM 693 C C . SER A 1 84 ? -14.117 11.952 20.393 1.00 56.03 84 SER A C 1
ATOM 695 O O . SER A 1 84 ? -14.549 11.894 21.539 1.00 56.03 84 SER A O 1
ATOM 697 N N . ARG A 1 85 ? -13.984 10.848 19.630 1.00 54.28 85 ARG A N 1
ATOM 698 C CA . ARG A 1 85 ? -14.516 9.515 19.997 1.00 54.28 85 ARG A C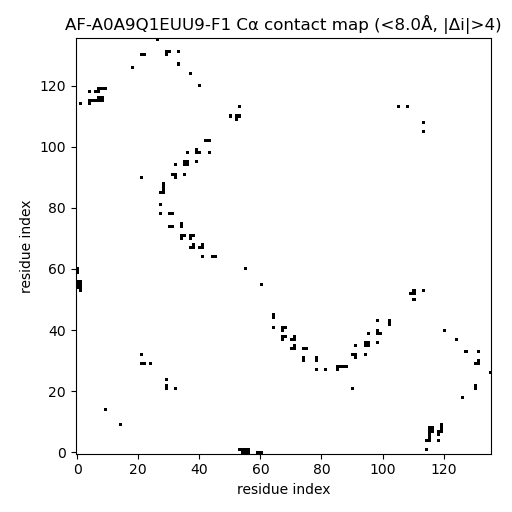A 1
ATOM 699 C C . ARG A 1 85 ? -13.538 8.337 19.881 1.00 54.28 85 ARG A C 1
ATOM 701 O O . ARG A 1 85 ? -13.942 7.210 20.141 1.00 54.28 85 ARG A O 1
ATOM 708 N N . ALA A 1 86 ? -12.285 8.550 19.475 1.00 56.88 86 ALA A N 1
ATOM 709 C CA . ALA A 1 86 ? -11.383 7.451 19.115 1.00 56.88 86 ALA A CA 1
ATOM 710 C C . ALA A 1 86 ? -10.291 7.190 20.163 1.00 56.88 86 ALA A C 1
ATOM 712 O O . ALA A 1 86 ? -9.486 8.074 20.453 1.00 56.88 86 ALA A O 1
ATOM 713 N N . SER A 1 87 ? -10.197 5.947 20.645 1.00 59.72 87 SER A N 1
ATOM 714 C CA . SER A 1 87 ? -8.924 5.406 21.130 1.00 59.72 87 SER A CA 1
ATOM 715 C C . SER A 1 87 ? -8.009 5.171 19.924 1.00 59.72 87 SER A C 1
ATOM 717 O O . SER A 1 87 ? -8.483 4.893 18.825 1.00 59.72 87 SER A O 1
ATOM 719 N N . HIS A 1 88 ? -6.699 5.320 20.093 1.00 60.72 88 HIS A N 1
ATOM 720 C CA . HIS A 1 88 ? -5.708 5.031 19.059 1.00 60.72 88 HIS A CA 1
ATOM 721 C C . HIS A 1 88 ? -5.279 3.550 19.196 1.00 60.72 88 HIS A C 1
ATOM 723 O O . HIS A 1 88 ? -4.398 3.258 20.012 1.00 60.72 88 HIS A O 1
ATOM 729 N N . PRO A 1 89 ? -5.841 2.592 18.429 1.00 58.34 89 PRO A N 1
ATOM 730 C CA . PRO A 1 89 ? -5.576 1.164 18.628 1.00 58.34 89 PRO A CA 1
ATOM 731 C C . PRO A 1 89 ? -4.160 0.760 18.223 1.00 58.34 89 PRO A C 1
ATOM 733 O O . PRO A 1 89 ? -3.650 1.141 17.181 1.00 58.34 89 PRO A O 1
ATOM 736 N N . SER A 1 90 ? -3.511 -0.114 18.985 1.00 62.66 90 SER A N 1
ATOM 737 C CA . SER A 1 90 ? -2.136 -0.564 18.695 1.00 62.66 90 SER A CA 1
ATOM 738 C C . SER A 1 90 ? -1.898 -1.112 17.264 1.00 62.66 90 SER A C 1
ATOM 740 O O . SER A 1 90 ? -0.759 -1.109 16.787 1.00 62.66 90 SER A O 1
ATOM 742 N N . SER A 1 91 ? -2.951 -1.532 16.554 1.00 60.38 91 SER A N 1
ATOM 743 C CA . SER A 1 91 ? -2.935 -2.004 15.163 1.00 60.38 91 SER A CA 1
ATOM 744 C C . SER A 1 91 ? -2.488 -0.946 14.141 1.00 60.38 91 SER A C 1
ATOM 746 O O . SER A 1 91 ? -1.754 -1.302 13.216 1.00 60.38 91 SER A O 1
ATOM 748 N N . TYR A 1 92 ? -2.808 0.348 14.314 1.00 67.44 92 TYR A N 1
ATOM 749 C CA . TYR A 1 92 ? -2.352 1.381 13.363 1.00 67.44 92 TYR A CA 1
ATOM 750 C C . TYR A 1 92 ? -0.825 1.568 13.417 1.00 67.44 92 TYR A C 1
ATOM 752 O O . TYR A 1 92 ? -0.177 1.799 12.396 1.00 67.44 92 TYR A O 1
ATOM 760 N N . LYS A 1 93 ? -0.207 1.417 14.600 1.00 69.69 93 LYS A N 1
ATOM 761 C CA . LYS A 1 93 ? 1.259 1.477 14.728 1.00 69.69 93 LYS A CA 1
ATOM 762 C C . LYS A 1 93 ? 1.912 0.324 13.972 1.00 69.69 93 LYS A C 1
ATOM 764 O O . LYS A 1 93 ? 2.939 0.527 13.336 1.00 69.69 93 LYS A O 1
ATOM 769 N N . LYS A 1 94 ? 1.309 -0.871 14.006 1.00 68.62 94 LYS A N 1
ATOM 770 C CA . LYS A 1 94 ? 1.824 -2.053 13.299 1.00 68.62 94 LYS A CA 1
ATOM 771 C C . LYS A 1 94 ? 1.806 -1.860 11.783 1.00 68.62 94 LYS A C 1
ATOM 773 O O . LYS A 1 94 ? 2.825 -2.129 11.155 1.00 68.62 94 LYS A O 1
ATOM 778 N N . ILE A 1 95 ? 0.708 -1.355 11.209 1.00 69.62 95 ILE A N 1
ATOM 779 C CA . ILE A 1 95 ? 0.624 -1.142 9.752 1.00 69.62 95 ILE A CA 1
ATOM 780 C C . ILE A 1 95 ? 1.557 -0.028 9.280 1.00 69.62 95 ILE A C 1
ATOM 782 O O . ILE A 1 95 ? 2.277 -0.200 8.299 1.00 69.62 95 ILE A O 1
ATOM 786 N N . LYS A 1 96 ? 1.638 1.065 10.044 1.00 71.44 96 LYS A N 1
ATOM 787 C CA . LYS A 1 96 ? 2.577 2.152 9.774 1.00 71.44 96 LYS A CA 1
ATOM 788 C C . LYS A 1 96 ? 4.022 1.669 9.837 1.00 71.44 96 LYS A C 1
ATOM 790 O O . LYS A 1 96 ? 4.802 1.969 8.944 1.00 71.44 96 LYS A O 1
ATOM 795 N N . THR A 1 97 ? 4.389 0.895 10.859 1.00 75.62 97 THR A N 1
ATOM 796 C CA . THR A 1 97 ? 5.737 0.320 10.973 1.00 75.62 97 THR A CA 1
ATOM 797 C C . THR A 1 97 ? 6.028 -0.676 9.854 1.00 75.62 97 THR A C 1
ATOM 799 O O . THR A 1 97 ? 7.145 -0.674 9.346 1.00 75.62 97 THR A O 1
ATOM 802 N N . TYR A 1 98 ? 5.053 -1.497 9.449 1.00 73.25 98 TYR A N 1
ATOM 803 C CA . TYR A 1 98 ? 5.202 -2.433 8.334 1.00 73.25 98 TYR A CA 1
ATOM 804 C C . TYR A 1 98 ? 5.535 -1.695 7.032 1.00 73.25 98 TYR A C 1
ATOM 806 O O . TYR A 1 98 ? 6.590 -1.936 6.449 1.00 73.25 98 TYR A O 1
ATOM 814 N N . PHE A 1 99 ? 4.707 -0.730 6.624 1.00 68.06 99 PHE A N 1
ATOM 815 C CA . PHE A 1 99 ? 4.973 0.016 5.394 1.00 68.06 99 PHE A CA 1
ATOM 816 C C . PHE A 1 99 ? 6.193 0.929 5.513 1.00 68.06 99 PHE A C 1
ATOM 818 O O . PHE A 1 99 ? 6.926 1.088 4.545 1.00 68.06 99 PHE A O 1
ATOM 825 N N . LYS A 1 100 ? 6.476 1.482 6.698 1.00 70.94 100 LYS A N 1
ATOM 826 C CA . LYS A 1 100 ? 7.714 2.231 6.940 1.00 70.94 100 LYS A CA 1
ATOM 827 C C . LYS A 1 100 ? 8.948 1.343 6.793 1.00 70.94 100 LYS A C 1
ATO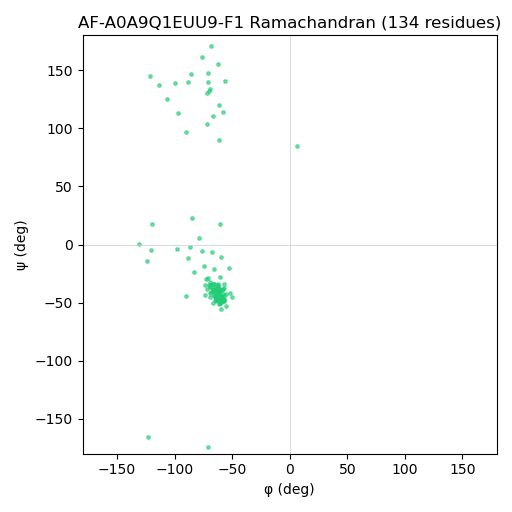M 829 O O . LYS A 1 100 ? 9.956 1.811 6.281 1.00 70.94 100 LYS A O 1
ATOM 834 N N . ARG A 1 101 ? 8.895 0.081 7.230 1.00 72.00 101 ARG A N 1
ATOM 835 C CA . ARG A 1 101 ? 9.976 -0.886 7.002 1.00 72.00 101 ARG A CA 1
ATOM 836 C C . ARG A 1 101 ? 10.132 -1.164 5.510 1.00 72.00 101 ARG A C 1
ATOM 838 O O . ARG A 1 101 ? 11.238 -1.023 5.012 1.00 72.00 101 ARG A O 1
ATOM 845 N N . LEU A 1 102 ? 9.029 -1.438 4.814 1.00 69.38 102 LEU A N 1
ATOM 846 C CA . LEU A 1 102 ? 9.025 -1.637 3.363 1.00 69.38 102 LEU A CA 1
ATOM 847 C C . LEU A 1 102 ? 9.638 -0.428 2.621 1.00 69.38 102 LEU A C 1
ATOM 849 O O . LEU A 1 102 ? 10.475 -0.601 1.748 1.00 69.38 102 LEU A O 1
ATOM 853 N N . LEU A 1 103 ? 9.302 0.800 3.036 1.00 65.50 103 LEU A N 1
ATOM 854 C CA . LEU A 1 103 ? 9.865 2.056 2.517 1.00 65.50 103 LEU A CA 1
ATOM 855 C C . LEU A 1 103 ? 11.361 2.235 2.835 1.00 65.50 103 LEU A C 1
ATOM 857 O O . LEU A 1 103 ? 12.115 2.800 2.047 1.00 65.50 103 LEU A O 1
ATOM 861 N N . LEU A 1 104 ? 11.805 1.826 4.024 1.00 63.22 104 LEU A N 1
ATOM 862 C CA . LEU A 1 104 ? 13.215 1.924 4.411 1.00 63.22 104 LEU A CA 1
ATOM 863 C C . LEU A 1 104 ? 14.073 0.912 3.649 1.00 63.22 104 LEU A C 1
ATOM 865 O O . LEU A 1 104 ? 15.188 1.243 3.251 1.00 63.22 104 LEU A O 1
ATOM 869 N N . GLU A 1 105 ? 13.544 -0.291 3.439 1.00 67.06 105 GLU A N 1
ATOM 870 C CA . GLU A 1 105 ? 14.179 -1.356 2.667 1.00 67.06 105 GLU A CA 1
ATOM 871 C C . GLU A 1 105 ? 14.191 -1.032 1.165 1.00 67.06 105 GLU A C 1
ATOM 873 O O . GLU A 1 105 ? 15.148 -1.390 0.480 1.00 67.06 105 GLU A O 1
ATOM 878 N N . SER A 1 106 ? 13.215 -0.258 0.668 1.00 62.62 106 SER A N 1
ATOM 879 C CA . SER A 1 106 ? 13.085 0.058 -0.761 1.00 62.62 106 SER A CA 1
ATOM 880 C C . SER A 1 106 ? 14.175 0.944 -1.357 1.00 62.62 106 SER A C 1
ATOM 882 O O . SER A 1 106 ? 14.210 1.138 -2.570 1.00 62.62 106 SER A O 1
ATOM 884 N N . LYS A 1 107 ? 15.091 1.472 -0.538 1.00 61.81 107 LYS A N 1
ATOM 885 C CA . LYS A 1 107 ? 16.198 2.333 -0.988 1.00 61.81 107 LYS A CA 1
ATOM 886 C C . LYS A 1 107 ? 17.228 1.622 -1.874 1.00 61.81 107 LYS A C 1
ATOM 888 O O . LYS A 1 107 ? 17.949 2.303 -2.592 1.00 61.81 107 LYS A O 1
ATOM 893 N N . ASN A 1 108 ? 17.296 0.290 -1.820 1.00 65.88 108 ASN A N 1
ATOM 894 C CA . ASN A 1 108 ? 18.254 -0.523 -2.583 1.00 65.88 108 ASN A CA 1
ATOM 895 C C . ASN A 1 108 ? 17.562 -1.517 -3.535 1.00 65.88 108 ASN A C 1
ATOM 897 O O . ASN A 1 108 ? 18.174 -2.501 -3.943 1.00 65.88 108 ASN A O 1
ATOM 901 N N . TYR A 1 109 ? 16.279 -1.310 -3.838 1.00 73.50 109 TYR A N 1
ATOM 902 C CA . TYR A 1 109 ? 15.490 -2.256 -4.625 1.00 73.50 109 TYR A CA 1
ATOM 903 C C . TYR A 1 109 ? 15.895 -2.256 -6.101 1.00 73.50 109 TYR A C 1
ATOM 905 O O . TYR A 1 109 ? 15.960 -1.214 -6.754 1.00 73.50 109 TYR A O 1
ATOM 913 N N . SER A 1 110 ? 16.128 -3.455 -6.632 1.00 75.25 110 SER A N 1
ATOM 914 C CA . SER A 1 110 ? 16.232 -3.717 -8.064 1.00 75.25 110 SER A CA 1
ATOM 915 C C . SER A 1 110 ? 14.876 -3.537 -8.757 1.00 75.25 110 SER A C 1
ATOM 917 O O . SER A 1 110 ? 13.827 -3.444 -8.115 1.00 75.25 110 SER A O 1
ATOM 919 N N . THR A 1 111 ? 14.863 -3.564 -10.093 1.00 75.69 111 THR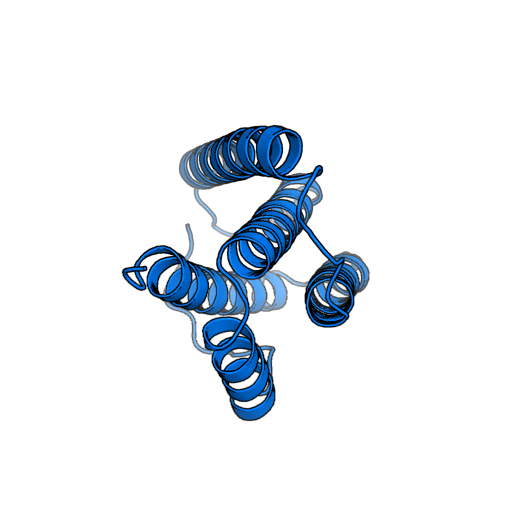 A N 1
ATOM 920 C CA . THR A 1 111 ? 13.612 -3.620 -10.869 1.00 75.69 111 THR A CA 1
ATOM 921 C C . THR A 1 111 ? 12.701 -4.766 -10.412 1.00 75.69 111 THR A C 1
ATOM 923 O O . THR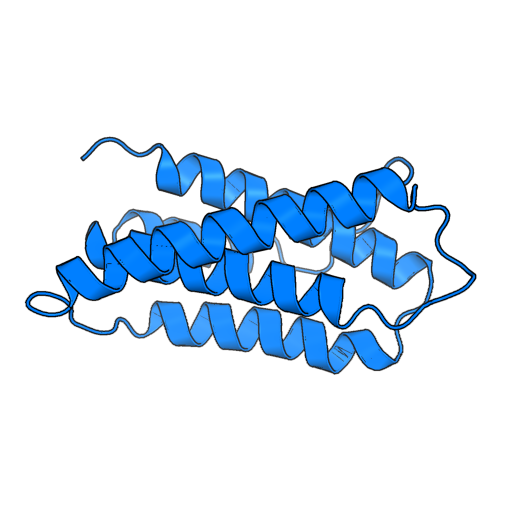 A 1 111 ? 11.494 -4.568 -10.280 1.00 75.69 111 THR A O 1
ATOM 926 N N . SER A 1 112 ? 13.258 -5.954 -10.137 1.00 77.38 112 SER A N 1
ATOM 927 C CA . SER A 1 112 ? 12.451 -7.112 -9.722 1.00 77.38 112 SER A CA 1
ATOM 928 C C . SER A 1 112 ? 11.845 -6.932 -8.327 1.00 77.38 112 SER A C 1
ATOM 930 O O . SER A 1 112 ? 10.693 -7.306 -8.105 1.00 77.38 112 SER A O 1
ATOM 932 N N . ASP A 1 113 ? 12.566 -6.261 -7.425 1.00 78.19 113 ASP A N 1
ATOM 933 C CA . ASP A 1 113 ? 12.079 -5.961 -6.077 1.00 78.19 113 ASP A CA 1
ATOM 934 C C . ASP A 1 113 ? 10.895 -4.986 -6.135 1.00 78.19 113 ASP A C 1
ATOM 936 O O . ASP A 1 113 ? 9.892 -5.174 -5.447 1.00 78.19 113 ASP A O 1
ATOM 940 N N . TRP A 1 114 ? 10.945 -3.984 -7.021 1.00 81.06 114 TRP A N 1
ATOM 941 C CA . TRP A 1 114 ? 9.828 -3.060 -7.235 1.00 81.06 114 TRP A CA 1
ATOM 942 C C . TRP A 1 114 ? 8.585 -3.734 -7.826 1.00 81.06 114 TRP A C 1
ATOM 944 O O . TRP A 1 114 ? 7.461 -3.374 -7.465 1.00 81.06 114 TRP A O 1
ATOM 954 N N . GLU A 1 115 ? 8.748 -4.737 -8.690 1.00 81.62 115 GLU A N 1
ATOM 955 C CA . GLU A 1 115 ? 7.614 -5.540 -9.162 1.00 81.62 115 GLU A CA 1
ATOM 956 C C . GLU A 1 115 ? 6.997 -6.378 -8.039 1.00 81.62 115 GLU A C 1
ATOM 958 O O . GLU A 1 115 ? 5.768 -6.430 -7.909 1.00 81.62 115 GLU A O 1
ATOM 963 N N . ALA A 1 116 ? 7.824 -6.963 -7.169 1.00 79.56 116 ALA A N 1
ATOM 964 C CA . ALA A 1 116 ? 7.353 -7.666 -5.980 1.00 79.56 116 ALA A CA 1
ATOM 965 C C . ALA A 1 116 ? 6.608 -6.713 -5.020 1.00 79.56 116 ALA A C 1
ATOM 967 O O . ALA A 1 116 ? 5.528 -7.049 -4.524 1.00 79.56 116 ALA A O 1
ATOM 968 N N . VAL A 1 117 ? 7.102 -5.482 -4.839 1.00 81.50 117 VAL A N 1
ATOM 969 C CA . VAL A 1 117 ? 6.422 -4.421 -4.073 1.00 81.50 117 VAL A CA 1
ATOM 970 C C . VAL A 1 117 ? 5.068 -4.087 -4.681 1.00 81.50 117 VAL A C 1
ATOM 972 O O . VAL A 1 117 ? 4.076 -3.979 -3.961 1.00 81.50 117 VAL A O 1
ATOM 975 N N . ARG A 1 118 ? 4.988 -3.946 -6.007 1.00 85.31 118 ARG A N 1
ATOM 976 C CA . ARG A 1 118 ? 3.729 -3.638 -6.690 1.00 85.31 118 ARG A CA 1
ATOM 977 C C . ARG A 1 118 ? 2.690 -4.743 -6.500 1.00 85.31 118 ARG A C 1
ATOM 979 O O . ARG A 1 118 ? 1.510 -4.430 -6.328 1.00 85.31 118 ARG A O 1
ATOM 986 N N . ALA A 1 119 ? 3.095 -6.015 -6.507 1.00 83.19 119 ALA A N 1
ATOM 987 C CA . ALA A 1 119 ? 2.195 -7.117 -6.162 1.00 83.19 119 ALA A CA 1
ATOM 988 C C . ALA A 1 119 ? 1.728 -7.054 -4.710 1.00 83.19 119 ALA A C 1
ATOM 990 O O . ALA A 1 119 ? 0.534 -7.200 -4.450 1.00 83.19 119 ALA A O 1
ATOM 991 N N . GLU A 1 120 ? 2.646 -6.813 -3.779 1.00 83.81 120 GLU A N 1
ATOM 992 C CA . GLU A 1 120 ? 2.331 -6.699 -2.357 1.00 83.81 120 GLU A CA 1
ATOM 993 C C . GLU A 1 120 ? 1.309 -5.577 -2.111 1.00 83.81 120 GLU A C 1
ATOM 995 O O . GLU A 1 120 ? 0.255 -5.791 -1.507 1.00 83.81 120 GLU A O 1
ATOM 1000 N N . VAL A 1 121 ? 1.551 -4.399 -2.692 1.00 87.25 121 VAL A N 1
ATOM 1001 C CA . VAL A 1 121 ? 0.640 -3.247 -2.648 1.00 87.25 121 VAL A CA 1
ATOM 1002 C C . VAL A 1 121 ? -0.729 -3.596 -3.228 1.00 87.25 121 VAL A C 1
ATOM 1004 O O . VAL A 1 121 ? -1.745 -3.244 -2.631 1.00 87.25 121 VAL A O 1
ATOM 1007 N N . LEU A 1 122 ? -0.795 -4.318 -4.351 1.00 87.94 122 LEU A N 1
ATOM 1008 C CA . LEU A 1 122 ? -2.072 -4.738 -4.935 1.00 87.94 122 LEU A CA 1
ATOM 1009 C C . LEU A 1 122 ? -2.874 -5.633 -3.978 1.00 87.94 122 LEU A C 1
ATOM 1011 O O . LEU A 1 122 ? -4.094 -5.482 -3.878 1.00 87.94 122 LEU A O 1
ATOM 1015 N N . ILE A 1 123 ? -2.215 -6.547 -3.260 1.00 86.56 123 ILE A N 1
ATOM 1016 C CA . ILE A 1 123 ? -2.878 -7.388 -2.255 1.00 86.56 123 ILE A CA 1
ATOM 1017 C C . ILE A 1 123 ? -3.416 -6.514 -1.117 1.00 86.56 123 ILE A C 1
ATOM 1019 O O . ILE A 1 123 ? -4.583 -6.651 -0.745 1.00 86.56 123 ILE A O 1
ATOM 1023 N N . HIS A 1 124 ? -2.604 -5.590 -0.601 1.00 87.75 124 HIS A N 1
ATOM 1024 C CA . HIS A 1 124 ? -3.029 -4.660 0.443 1.00 87.75 124 HIS A CA 1
ATOM 1025 C C . HIS A 1 124 ? -4.229 -3.811 0.014 1.00 87.75 124 HIS A C 1
ATOM 1027 O O . HIS A 1 124 ? -5.195 -3.716 0.767 1.00 87.75 124 HIS A O 1
ATOM 1033 N N . LEU A 1 125 ? -4.216 -3.247 -1.196 1.00 90.56 125 LEU A N 1
ATOM 1034 C CA . LEU A 1 125 ? -5.323 -2.438 -1.712 1.00 90.56 125 LEU A CA 1
ATOM 1035 C C . LEU A 1 125 ? -6.619 -3.243 -1.839 1.00 90.56 125 LEU A C 1
ATOM 1037 O O . LEU A 1 125 ? -7.664 -2.764 -1.415 1.00 90.56 125 LEU A O 1
ATOM 1041 N N . ARG A 1 126 ? -6.562 -4.489 -2.329 1.00 90.38 126 ARG A N 1
ATOM 1042 C CA . ARG A 1 126 ? -7.743 -5.376 -2.375 1.00 90.38 126 ARG A CA 1
ATOM 1043 C C . ARG A 1 126 ? -8.301 -5.666 -0.984 1.00 90.38 126 ARG A C 1
ATOM 1045 O O . ARG A 1 126 ? -9.509 -5.692 -0.789 1.00 90.38 126 ARG A O 1
ATOM 1052 N N . ARG A 1 127 ? -7.427 -5.886 0.000 1.00 89.75 127 ARG A N 1
ATOM 1053 C CA . ARG A 1 127 ? -7.848 -6.112 1.389 1.00 89.75 127 ARG A CA 1
ATOM 1054 C C . ARG A 1 127 ? -8.436 -4.849 2.027 1.00 89.75 127 ARG A C 1
ATOM 1056 O O . ARG A 1 127 ? -9.382 -4.955 2.800 1.00 89.75 127 ARG A O 1
ATOM 1063 N N . LEU A 1 128 ? -7.897 -3.673 1.702 1.00 90.56 128 LEU A N 1
ATOM 1064 C CA . LEU A 1 128 ? -8.427 -2.381 2.145 1.00 90.56 128 LEU A CA 1
ATOM 1065 C C . LEU A 1 128 ? -9.802 -2.081 1.541 1.00 90.56 128 LEU A C 1
ATOM 1067 O O . LEU A 1 128 ? -10.661 -1.578 2.254 1.00 90.56 128 LEU A O 1
ATOM 1071 N N . ASP A 1 129 ? -10.014 -2.418 0.270 1.00 89.88 129 ASP A N 1
ATOM 1072 C CA . ASP A 1 129 ? -11.298 -2.260 -0.422 1.00 89.88 129 ASP A CA 1
ATOM 1073 C C . ASP A 1 129 ? -12.404 -3.091 0.245 1.00 89.88 129 ASP A C 1
ATOM 1075 O O . ASP A 1 129 ? -13.462 -2.566 0.591 1.00 89.88 129 ASP A O 1
ATOM 1079 N N . ILE A 1 130 ? -12.106 -4.358 0.565 1.00 89.31 130 ILE A N 1
ATOM 1080 C CA . ILE A 1 130 ? -13.002 -5.218 1.353 1.00 89.31 130 ILE A CA 1
ATOM 1081 C C . ILE A 1 130 ? -13.288 -4.580 2.716 1.00 89.31 130 ILE A C 1
ATOM 1083 O O . ILE A 1 130 ? -14.443 -4.474 3.109 1.00 89.31 130 ILE A O 1
ATOM 1087 N N . LEU A 1 131 ? -12.251 -4.128 3.429 1.00 86.19 131 LEU A N 1
ATOM 1088 C CA . LEU A 1 131 ? -12.391 -3.530 4.759 1.00 86.19 131 LEU A CA 1
ATOM 1089 C C . LEU A 1 131 ? -13.231 -2.240 4.748 1.00 86.19 131 LEU A C 1
ATOM 1091 O O . LEU A 1 131 ? -13.970 -1.989 5.697 1.00 86.19 131 LEU A O 1
ATOM 1095 N N . GLY A 1 132 ? -13.110 -1.430 3.694 1.00 83.75 132 GLY A N 1
ATOM 1096 C CA . GLY A 1 132 ? -13.905 -0.219 3.485 1.00 83.75 132 GLY A CA 1
ATOM 1097 C C . GLY A 1 132 ? -15.351 -0.494 3.063 1.00 83.75 132 GLY A C 1
ATOM 1098 O O . GLY A 1 132 ? -16.192 0.384 3.229 1.00 83.75 132 GLY A O 1
ATOM 1099 N N . SER A 1 133 ? -15.631 -1.704 2.570 1.00 81.31 133 SER A N 1
ATOM 1100 C CA . SER A 1 133 ? -16.950 -2.145 2.097 1.00 81.31 133 SER A CA 1
ATOM 1101 C C . SER A 1 133 ? -17.739 -2.958 3.128 1.00 81.31 133 SER A C 1
ATOM 1103 O O . SER A 1 133 ? -18.876 -3.331 2.858 1.00 81.31 133 SER A O 1
ATOM 1105 N N . VAL A 1 134 ? -17.163 -3.263 4.299 1.00 73.06 134 VAL A N 1
ATOM 1106 C CA . VAL A 1 134 ? -17.902 -3.923 5.387 1.00 73.06 134 VAL A CA 1
ATOM 1107 C C . VAL A 1 134 ? -18.972 -2.958 5.906 1.00 73.06 134 VAL A C 1
ATOM 1109 O O . VAL A 1 134 ? -18.637 -1.939 6.519 1.00 73.06 134 VAL A O 1
ATOM 1112 N N . GLU A 1 135 ? -20.241 -3.283 5.648 1.00 52.38 135 GLU A N 1
ATOM 1113 C CA . GLU A 1 135 ? -21.405 -2.539 6.141 1.00 52.38 135 GLU A CA 1
ATOM 1114 C C . GLU A 1 135 ? -21.377 -2.438 7.679 1.00 52.38 135 GLU A C 1
ATOM 1116 O O . GLU A 1 135 ? -20.924 -3.354 8.372 1.00 52.38 135 GLU A O 1
ATOM 1121 N N . GLN A 1 136 ? -21.776 -1.271 8.199 1.00 47.06 136 GLN A N 1
ATOM 1122 C CA . GLN A 1 136 ? -21.859 -0.970 9.635 1.00 47.06 136 GLN A CA 1
ATOM 1123 C C . GLN A 1 136 ? -23.248 -1.269 10.176 1.00 47.06 136 GLN A C 1
ATOM 1125 O O . GLN A 1 136 ? -24.221 -0.896 9.486 1.00 47.06 136 GLN A O 1
#

InterPro domains:
  IPR000471 Interferon alpha/beta/delta [PF00143] (21-126)
  IPR000471 Interferon alpha/beta/delta [PTHR11691] (19-125)
  IPR009079 Four-helical cytokine-like, core [G3DSA:1.20.1250.10] (1-135)
  IPR009079 Four-helical cytokine-like, core [SSF47266] (19-132)

Foldseek 3Di:
DADDADDADDDPVVVVVLLVVLLPDDPLQLLLLLLLLLVLVLVLLVPPDDDPAAPDDVVVSVVSSVVSVVSNVVSVVVNVVCVVPDDNDPSSVVSNVVSVVVSVVCPPDDNNNVSNVVVNSVVVVVSSVVSVPPDD

Sequence (136 aa):
MGDAVTQRISNPQTLNRLYEHTTNLQAVERIIFIHEAVNSIHELYINYAKHDGVTWDPKKLQEFQVKLHRQASELQQCIRKLKSRASHPSSYKKIKTYFKRLLLESKNYSTSDWEAVRAEVLIHLRRLDILGSVEQ

Nearest PDB structures (foldseek):
  3piv-assembly1_A  TM=8.400E-01  e=7.237E-05  Danio rerio
  7wkh-assembly1_A  TM=8.606E-01  e=1.046E-04  Ctenopharyngodon idella
  1au1-assembly1_B  TM=7.678E-01  e=7.384E-03  Homo sapiens
  4z5r-assembly3_F  TM=6.264E-01  e=3.970E-02  Homo sapiens

Solvent-accessible surface area (backbone atoms only — not comparable to full-atom values): 7852 Å² total; per-residue (Å²): 96,67,82,92,77,89,57,76,74,70,60,65,70,62,55,48,54,53,52,61,54,46,68,74,44,55,72,69,50,39,51,52,38,50,29,46,49,39,41,40,52,31,51,44,63,67,67,53,69,85,62,99,65,60,83,48,44,66,66,58,48,50,54,48,45,52,51,31,49,51,52,24,53,56,42,51,54,52,48,66,74,47,61,90,74,64,76,84,59,75,64,47,57,52,52,43,50,49,43,48,47,54,50,63,61,52,79,76,55,50,53,67,51,51,49,22,48,52,44,45,50,50,52,51,53,54,54,46,52,54,61,74,64,59,84,129

Secondary structure (DSSP, 8-state):
--S------S-HHHHHHHHHHHHTS-HHHHHHHHHHHHHHHHHHHHS----TT----HHHHHHHHHHHHHHHHHHHHHHHHHTTS----HHHHHHHHHHHHHHHHGGG--HHHHHHHHHHHHHHHHHHHHHHH---

pLDDT: mean 78.09, std 12.28, range [47.06, 96.62]